Protein AF-A0A371BU32-F1 (afdb_monomer)

Foldseek 3Di:
DDQLLLLQQLLCLCVVVVPDLVQLVVQLVVLVADDDSVQSVCSSVSNHGDDLVSSQSSQVSSQVVCVVVVHPDGRDHPPDPPDDPDPPPPVVPDDD

Sequence (96 aa):
MDEADQQALTGAVIKRHGLDLAEVWLDFVALGGDASEQDIRDYSSGTAALSKDDRDALTQAVNEHCAAANALVRAPFSGSLLALPQKERQDPYSSK

Solvent-accessible surface area (backbone atoms only — not comparable to full-atom values): 5617 Å² total; per-residue (Å²): 57,57,71,67,59,37,37,55,44,36,21,46,46,40,62,75,68,65,57,57,65,70,61,39,40,54,46,12,43,76,67,67,34,83,73,51,66,66,53,52,52,32,23,45,71,72,75,45,87,70,55,72,67,42,47,38,27,44,26,48,28,53,36,49,56,28,51,76,69,68,50,89,73,69,38,59,46,60,85,33,83,74,56,75,79,77,79,78,77,71,72,90,78,84,77,134

Nearest PDB structures (foldseek):
  5d4z-assembly8_U  TM=4.850E-01 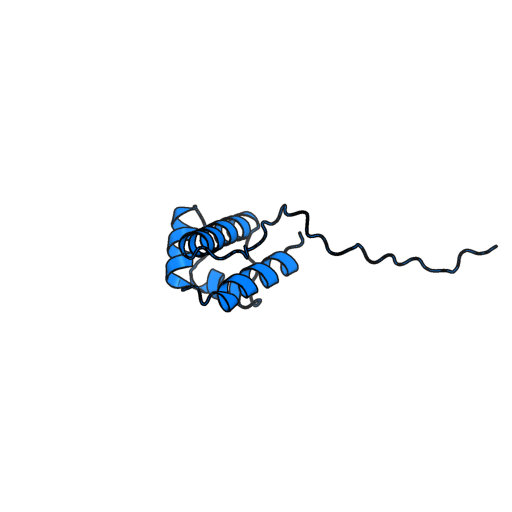 e=3.652E+00  Salmonella phage SPC32H
  8cas-assembly1_x  TM=4.030E-01  e=4.089E+00  Saccharomyces cerevisiae W303
  7a5f-assembly1_R3  TM=3.945E-01  e=8.066E+00  Homo sapiens

pLDDT: mean 89.7, std 15.89, range [47.19, 98.62]

Radius of gyration: 16.3 Å; Cα contacts (8 Å, |Δi|>4): 103; chains: 1; bounding box: 26×62×24 Å

Mean predicted aligned error: 7.11 Å

Structure (mmCIF, N/CA/C/O backbone):
data_AF-A0A371BU32-F1
#
_entry.id   AF-A0A371BU32-F1
#
loop_
_atom_site.group_PDB
_atom_site.id
_atom_site.type_symbol
_atom_site.label_atom_id
_atom_site.label_alt_id
_atom_site.label_comp_id
_atom_site.label_asym_id
_atom_site.label_entity_id
_atom_site.label_seq_id
_atom_site.pdbx_PDB_ins_code
_atom_site.Cartn_x
_atom_site.Cartn_y
_atom_site.Cartn_z
_atom_site.occupancy
_atom_site.B_iso_or_equiv
_atom_site.auth_seq_id
_atom_site.auth_comp_id
_atom_site.auth_asym_id
_atom_site.auth_atom_id
_atom_site.pdbx_PDB_model_num
ATOM 1 N N . MET A 1 1 ? 4.411 13.919 4.031 1.00 87.31 1 MET A N 1
ATOM 2 C CA . MET A 1 1 ? 3.561 13.730 2.842 1.00 87.31 1 MET A CA 1
ATOM 3 C C . MET A 1 1 ? 2.103 13.848 3.259 1.00 87.31 1 MET A C 1
ATOM 5 O O . MET A 1 1 ? 1.794 13.425 4.369 1.00 87.31 1 MET A O 1
ATOM 9 N N . ASP A 1 2 ? 1.232 14.460 2.453 1.00 91.81 2 ASP A N 1
ATOM 10 C CA . ASP A 1 2 ? -0.207 14.407 2.740 1.00 91.81 2 ASP A CA 1
ATOM 11 C C . ASP A 1 2 ? -0.811 13.052 2.332 1.00 91.81 2 ASP A C 1
ATOM 13 O O . ASP A 1 2 ? -0.177 12.241 1.658 1.00 91.81 2 ASP A O 1
ATOM 17 N N . GLU A 1 3 ? -2.013 12.764 2.823 1.00 93.94 3 GLU A N 1
ATOM 18 C CA . GLU A 1 3 ? -2.664 11.470 2.610 1.00 93.94 3 GLU A CA 1
ATOM 19 C C . GLU A 1 3 ? -3.025 11.205 1.145 1.00 93.94 3 GLU A C 1
ATOM 21 O O . GLU A 1 3 ? -2.824 10.088 0.669 1.00 93.94 3 GLU A O 1
ATOM 26 N N . ALA A 1 4 ? -3.508 12.220 0.428 1.00 94.56 4 ALA A N 1
ATOM 27 C CA . ALA A 1 4 ? -3.931 12.080 -0.960 1.00 94.56 4 ALA A CA 1
ATOM 28 C C . ALA A 1 4 ? -2.725 11.866 -1.888 1.00 94.56 4 ALA A C 1
ATOM 30 O O . ALA A 1 4 ? -2.776 11.026 -2.787 1.00 94.56 4 ALA A O 1
ATOM 31 N N . ASP A 1 5 ? -1.618 12.564 -1.629 1.00 94.44 5 ASP A N 1
ATOM 32 C CA . ASP A 1 5 ? -0.342 12.371 -2.312 1.00 94.44 5 ASP A CA 1
ATOM 33 C C . ASP A 1 5 ? 0.192 10.952 -2.086 1.00 94.44 5 ASP A C 1
ATOM 35 O O .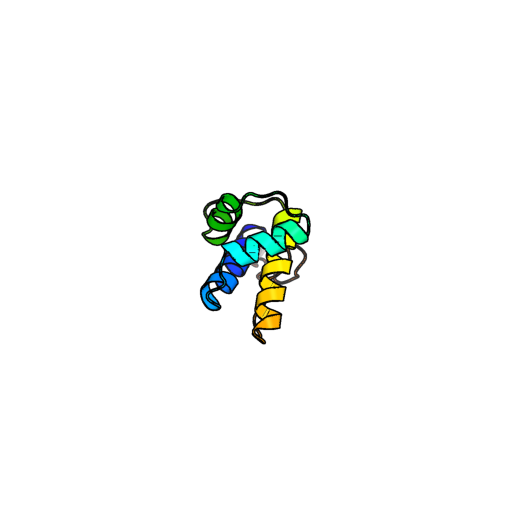 ASP A 1 5 ? 0.582 10.277 -3.044 1.00 94.44 5 ASP A O 1
ATOM 39 N N . GLN A 1 6 ? 0.182 10.464 -0.836 1.00 96.81 6 GLN A N 1
ATOM 40 C CA . GLN A 1 6 ? 0.604 9.091 -0.540 1.00 96.81 6 GLN A CA 1
ATOM 41 C C . GLN A 1 6 ? -0.275 8.081 -1.277 1.00 96.81 6 GLN A C 1
ATOM 43 O O . GLN A 1 6 ? 0.248 7.175 -1.922 1.00 96.81 6 GLN A O 1
ATOM 48 N N . GLN A 1 7 ? -1.594 8.253 -1.227 1.00 98.12 7 GLN A N 1
ATOM 49 C CA . GLN A 1 7 ? -2.545 7.385 -1.912 1.00 98.12 7 GLN A CA 1
ATOM 50 C C . GLN A 1 7 ? -2.287 7.328 -3.416 1.00 98.12 7 GLN A C 1
ATOM 52 O O . GLN A 1 7 ? -2.137 6.242 -3.983 1.00 98.12 7 GLN A O 1
ATOM 57 N N . ALA A 1 8 ? -2.186 8.491 -4.059 1.00 97.12 8 ALA A N 1
ATOM 58 C CA . ALA A 1 8 ? -1.959 8.582 -5.492 1.00 97.12 8 ALA A CA 1
ATOM 59 C C . ALA A 1 8 ? -0.635 7.920 -5.89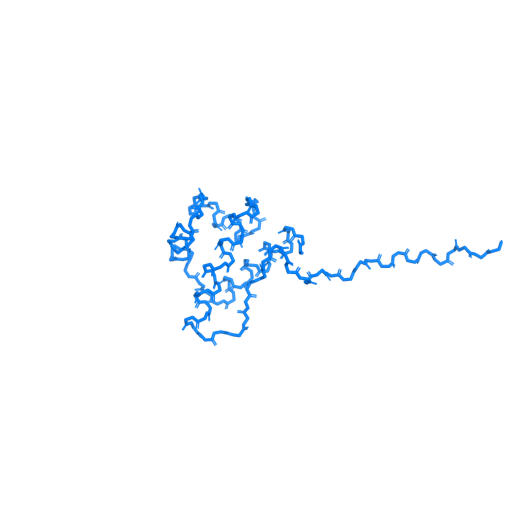7 1.00 97.12 8 ALA A C 1
ATOM 61 O O . ALA A 1 8 ? -0.579 7.198 -6.895 1.00 97.12 8 ALA A O 1
ATOM 62 N N . LEU A 1 9 ? 0.430 8.127 -5.118 1.00 97.12 9 LEU A N 1
ATOM 63 C CA . LEU A 1 9 ? 1.746 7.561 -5.404 1.00 97.12 9 LEU A CA 1
ATOM 64 C C . LEU A 1 9 ? 1.802 6.052 -5.141 1.00 97.12 9 LEU A C 1
ATOM 66 O O . LEU A 1 9 ? 2.350 5.325 -5.972 1.00 97.12 9 LEU A O 1
ATOM 70 N N . THR A 1 10 ? 1.203 5.557 -4.056 1.00 97.75 10 THR A N 1
ATOM 71 C CA . THR A 1 10 ? 1.109 4.115 -3.779 1.00 97.75 10 THR A CA 1
ATOM 72 C C . THR A 1 10 ? 0.303 3.407 -4.870 1.00 97.75 10 THR A C 1
ATOM 74 O O . THR A 1 10 ? 0.795 2.445 -5.465 1.00 97.75 10 THR A O 1
ATOM 77 N N . GLY A 1 11 ? -0.873 3.932 -5.233 1.00 97.56 11 GLY A N 1
ATOM 78 C CA . GLY A 1 11 ? -1.681 3.399 -6.334 1.00 97.56 11 GLY A CA 1
ATOM 79 C C . GLY A 1 11 ? -0.950 3.429 -7.684 1.00 97.56 11 GLY A C 1
ATOM 80 O O . GLY A 1 11 ? -1.008 2.470 -8.459 1.00 97.56 11 GLY A O 1
ATOM 81 N N . ALA A 1 12 ? -0.183 4.490 -7.959 1.00 97.44 12 ALA A N 1
ATOM 82 C CA . ALA A 1 12 ? 0.627 4.585 -9.171 1.00 97.44 12 ALA A CA 1
ATOM 83 C C . ALA A 1 12 ? 1.736 3.524 -9.229 1.00 97.44 12 ALA A C 1
ATOM 85 O O . ALA A 1 12 ? 1.987 2.979 -10.304 1.00 97.44 12 ALA A O 1
ATOM 86 N N . VAL A 1 13 ? 2.387 3.206 -8.105 1.00 97.81 13 VAL A N 1
ATOM 87 C CA . VAL A 1 13 ? 3.418 2.156 -8.027 1.00 97.81 13 VAL A CA 1
ATOM 88 C C . VAL A 1 13 ? 2.807 0.780 -8.275 1.00 97.81 13 VAL A C 1
ATOM 90 O O . VAL A 1 13 ? 3.307 0.054 -9.138 1.00 97.81 13 VAL A O 1
ATOM 93 N N . ILE A 1 14 ? 1.687 0.469 -7.614 1.00 97.50 14 ILE A N 1
ATOM 94 C CA . ILE A 1 14 ? 0.925 -0.775 -7.817 1.0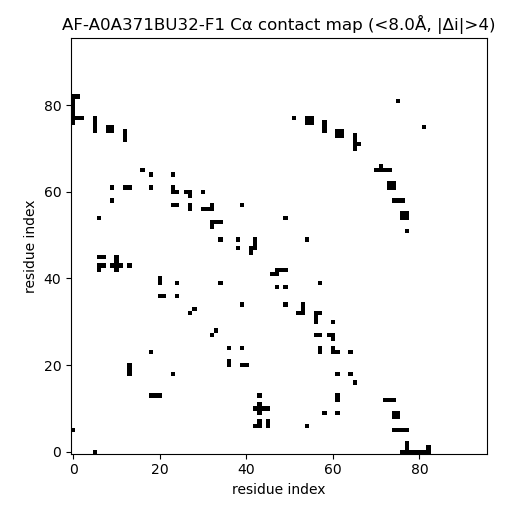0 97.50 14 ILE A CA 1
ATOM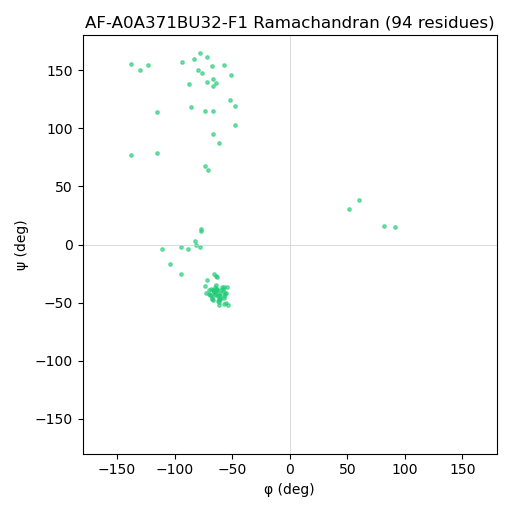 95 C C . ILE A 1 14 ? 0.588 -0.950 -9.301 1.00 97.50 14 ILE A C 1
ATOM 97 O O . ILE A 1 14 ? 0.934 -1.962 -9.912 1.00 97.50 14 ILE A O 1
ATOM 101 N N . LYS A 1 15 ? -0.010 0.076 -9.919 1.00 96.75 15 LYS A N 1
ATOM 102 C CA . LYS A 1 15 ? -0.404 0.039 -11.332 1.00 96.75 15 LYS A CA 1
ATOM 103 C C . LYS A 1 15 ? 0.791 -0.056 -12.278 1.00 96.75 15 LYS A C 1
ATOM 105 O O . LYS A 1 15 ? 0.741 -0.799 -13.254 1.00 96.75 15 LYS A O 1
ATOM 110 N N . ARG A 1 16 ? 1.857 0.706 -12.022 1.00 95.88 16 ARG A N 1
ATOM 111 C CA . ARG A 1 16 ? 3.054 0.750 -12.875 1.00 95.88 16 ARG A CA 1
ATOM 112 C C . ARG A 1 16 ? 3.761 -0.598 -12.936 1.00 95.88 16 ARG A C 1
ATOM 114 O O . ARG A 1 16 ? 4.278 -0.950 -13.993 1.00 95.88 16 ARG A O 1
ATOM 121 N N . HIS A 1 17 ? 3.815 -1.303 -11.812 1.00 95.25 17 HIS A N 1
ATOM 122 C CA . HIS A 1 17 ? 4.485 -2.595 -11.713 1.00 95.25 17 HIS A CA 1
ATOM 123 C C . HIS A 1 17 ? 3.542 -3.784 -11.911 1.00 95.25 17 HIS A C 1
ATOM 125 O O . HIS A 1 17 ? 4.018 -4.912 -11.945 1.00 95.25 17 HIS A O 1
ATOM 131 N N . GLY A 1 18 ? 2.239 -3.537 -12.096 1.00 95.12 18 GLY A N 1
ATOM 132 C CA . GLY A 1 18 ? 1.245 -4.590 -12.280 1.00 95.12 18 GLY A CA 1
ATOM 133 C C . GLY A 1 18 ? 1.186 -5.535 -11.084 1.00 95.12 18 GLY A C 1
ATOM 134 O O . GLY A 1 18 ? 1.078 -6.740 -11.284 1.00 95.12 18 GLY A O 1
ATOM 135 N N . LEU A 1 19 ? 1.328 -4.996 -9.867 1.00 96.50 19 LEU A N 1
ATOM 136 C CA . LEU A 1 19 ? 1.325 -5.810 -8.654 1.00 96.50 19 LEU A CA 1
ATOM 137 C C . LEU A 1 19 ? -0.042 -6.474 -8.473 1.00 96.50 19 LEU A C 1
ATOM 139 O O . LEU A 1 19 ? -1.077 -5.832 -8.681 1.00 96.50 19 LEU A O 1
ATOM 143 N N . ASP A 1 20 ? -0.035 -7.74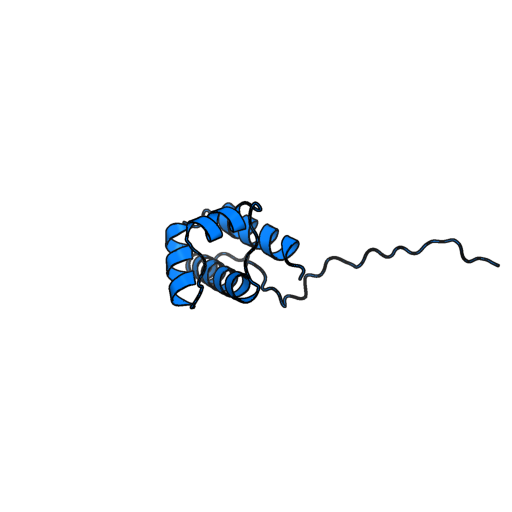0 -8.065 1.00 96.81 20 ASP A N 1
ATOM 144 C CA . ASP A 1 20 ? -1.259 -8.434 -7.692 1.00 96.81 20 ASP A CA 1
ATOM 145 C C . ASP A 1 20 ? -1.735 -7.923 -6.328 1.00 96.81 20 ASP A C 1
ATOM 147 O O . ASP A 1 20 ? -1.074 -8.102 -5.307 1.00 96.81 20 ASP A O 1
ATOM 151 N N . LEU A 1 21 ? -2.894 -7.263 -6.316 1.00 97.31 21 LEU A N 1
ATOM 152 C CA . LEU A 1 21 ? -3.479 -6.709 -5.098 1.00 97.31 21 LEU A CA 1
ATOM 153 C C . LEU A 1 21 ? -3.867 -7.780 -4.077 1.00 97.31 21 LEU A C 1
ATOM 155 O O . LEU A 1 21 ? -3.876 -7.473 -2.890 1.00 97.31 21 LEU A O 1
ATOM 159 N N . ALA A 1 22 ? -4.175 -9.005 -4.511 1.00 97.81 22 ALA A N 1
ATOM 160 C CA . ALA A 1 22 ? -4.472 -10.087 -3.581 1.00 97.81 22 ALA A CA 1
ATOM 161 C C . ALA A 1 22 ? -3.205 -10.522 -2.829 1.00 97.81 22 ALA A C 1
ATOM 163 O O . ALA A 1 22 ? -3.246 -10.690 -1.614 1.00 97.81 22 ALA A O 1
ATOM 164 N N . GLU A 1 23 ? -2.068 -10.638 -3.524 1.00 98.12 23 GLU A N 1
ATOM 165 C CA . GLU A 1 23 ? -0.783 -10.962 -2.889 1.00 98.12 23 GLU A CA 1
ATOM 166 C C . GLU A 1 23 ? -0.306 -9.824 -1.979 1.00 98.12 23 GLU A C 1
ATOM 168 O O . GLU A 1 23 ? 0.014 -10.062 -0.817 1.00 98.12 23 GLU A O 1
ATOM 173 N N . VAL A 1 24 ? -0.375 -8.576 -2.459 1.00 98.19 24 VAL A N 1
ATOM 174 C CA . VAL A 1 24 ? -0.028 -7.390 -1.656 1.00 98.19 24 VAL A CA 1
ATOM 175 C C . VAL A 1 24 ? -0.883 -7.309 -0.389 1.00 98.19 24 VAL A C 1
ATOM 177 O O . VAL A 1 24 ? -0.379 -6.926 0.666 1.00 98.19 24 VAL A O 1
ATOM 180 N N . TRP A 1 25 ? -2.171 -7.661 -0.469 1.00 98.56 25 TRP A N 1
ATOM 181 C CA . TRP A 1 25 ? -3.053 -7.675 0.697 1.00 98.56 25 TRP A CA 1
ATOM 182 C C . TRP A 1 25 ? -2.651 -8.743 1.723 1.00 98.56 25 TRP A C 1
ATOM 184 O O . TRP A 1 25 ? -2.682 -8.465 2.921 1.00 98.56 25 TRP A O 1
ATOM 194 N N . LEU A 1 26 ? -2.223 -9.931 1.287 1.00 98.50 26 LEU A N 1
ATOM 195 C CA . LEU A 1 26 ? -1.737 -10.968 2.205 1.00 98.50 26 LEU A CA 1
ATOM 196 C C . LEU A 1 26 ? -0.498 -10.502 2.984 1.00 98.50 26 LEU A C 1
ATOM 198 O O . LEU A 1 26 ? -0.446 -10.679 4.203 1.00 98.50 26 LEU A O 1
ATOM 202 N N . ASP A 1 27 ? 0.452 -9.854 2.309 1.00 98.44 27 ASP A N 1
ATOM 203 C CA . ASP A 1 27 ? 1.648 -9.303 2.958 1.00 98.44 27 ASP A CA 1
ATOM 204 C C . ASP A 1 27 ? 1.299 -8.117 3.873 1.00 98.44 27 ASP A C 1
ATOM 206 O O . ASP A 1 27 ? 1.804 -8.016 4.991 1.00 98.44 27 ASP A O 1
ATOM 210 N N . PHE A 1 28 ? 0.360 -7.260 3.465 1.00 98.62 28 PHE A N 1
ATOM 211 C CA . PHE A 1 28 ? -0.191 -6.192 4.306 1.00 98.62 28 PHE A CA 1
ATOM 212 C C . PHE A 1 28 ? -0.798 -6.728 5.616 1.00 98.62 28 PHE A C 1
ATOM 214 O O . PHE A 1 28 ? -0.500 -6.200 6.690 1.00 98.62 28 PHE A O 1
ATOM 221 N N . VAL A 1 29 ? -1.595 -7.801 5.553 1.00 98.44 29 VAL A N 1
ATOM 222 C CA . VAL A 1 29 ? -2.158 -8.454 6.748 1.00 98.44 29 VAL A CA 1
ATOM 223 C C . VAL A 1 29 ? -1.047 -9.055 7.613 1.00 98.44 29 VAL A C 1
ATOM 225 O O . VAL A 1 29 ? -1.081 -8.927 8.837 1.00 98.44 29 VAL A O 1
ATOM 228 N N . ALA A 1 30 ? -0.023 -9.664 7.006 1.00 98.25 30 ALA A N 1
ATOM 229 C CA . ALA A 1 30 ? 1.131 -10.198 7.734 1.00 98.25 30 ALA A CA 1
ATOM 230 C C . ALA A 1 30 ? 1.940 -9.105 8.463 1.00 98.25 30 ALA A C 1
ATOM 232 O O . ALA A 1 30 ? 2.537 -9.372 9.508 1.00 98.25 30 ALA A O 1
ATOM 233 N N . LEU A 1 31 ? 1.916 -7.872 7.950 1.00 98.00 31 LEU A N 1
ATOM 234 C CA . LEU A 1 31 ? 2.502 -6.682 8.572 1.00 98.00 31 LEU A CA 1
ATOM 235 C C . LEU A 1 31 ? 1.606 -6.049 9.655 1.00 98.00 31 LEU A C 1
ATOM 237 O O . LEU A 1 31 ? 2.011 -5.069 10.280 1.00 98.00 31 LEU A O 1
ATOM 241 N N . GLY A 1 32 ? 0.424 -6.618 9.915 1.00 97.62 32 GLY A N 1
ATOM 242 C CA . GLY A 1 32 ? -0.510 -6.164 10.948 1.00 97.62 32 GLY A CA 1
ATOM 243 C C . GLY A 1 32 ? -1.548 -5.149 10.471 1.00 97.62 32 GLY A C 1
ATOM 244 O O . GLY A 1 32 ? -2.168 -4.497 11.308 1.00 97.62 32 GLY A O 1
ATOM 245 N N . GLY A 1 33 ? -1.728 -5.002 9.157 1.00 98.06 33 GLY A N 1
ATOM 246 C CA . GLY A 1 33 ? -2.801 -4.200 8.583 1.00 98.06 33 GLY A CA 1
ATOM 247 C C . GLY A 1 33 ? -4.192 -4.784 8.857 1.00 98.06 33 GLY A C 1
ATOM 248 O O . GLY A 1 33 ? -4.366 -6.003 8.830 1.00 98.06 33 GLY A O 1
ATOM 249 N N . ASP A 1 34 ? -5.179 -3.920 9.105 1.00 98.25 34 ASP A N 1
ATOM 250 C CA . ASP A 1 34 ? -6.535 -4.319 9.545 1.00 98.25 34 ASP A CA 1
ATOM 251 C C . ASP A 1 34 ? -7.622 -4.066 8.479 1.00 98.25 34 ASP A C 1
ATOM 253 O O . ASP A 1 34 ? -8.791 -4.416 8.641 1.00 98.25 34 ASP A O 1
ATOM 257 N N . ALA A 1 35 ? -7.243 -3.466 7.350 1.00 98.38 35 ALA A N 1
ATOM 258 C CA . ALA A 1 35 ? -8.152 -3.179 6.246 1.00 98.38 35 ALA A CA 1
ATOM 259 C C . ALA A 1 35 ? -8.491 -4.434 5.416 1.00 98.38 35 ALA A C 1
ATOM 261 O O . ALA A 1 35 ? -7.668 -5.337 5.213 1.00 98.38 35 ALA A O 1
ATOM 262 N N . SER A 1 36 ? -9.710 -4.488 4.876 1.00 98.38 36 SER A N 1
ATOM 263 C CA . SER A 1 36 ? -10.106 -5.586 3.992 1.00 98.38 36 SER A CA 1
ATOM 264 C C . SER A 1 36 ? -9.421 -5.487 2.624 1.00 98.38 36 SER A C 1
ATOM 266 O O . SER A 1 36 ? -8.975 -4.419 2.206 1.00 98.38 36 SER A O 1
ATOM 268 N N . GLU A 1 37 ? -9.389 -6.589 1.868 1.00 98.38 37 GLU A N 1
ATOM 269 C CA . GLU A 1 37 ? -8.857 -6.576 0.497 1.00 98.38 37 GLU A CA 1
ATOM 270 C C . GLU A 1 37 ? -9.589 -5.549 -0.388 1.00 98.38 37 GLU A C 1
ATOM 272 O O . GLU A 1 37 ? -8.973 -4.876 -1.218 1.00 98.38 37 GLU A O 1
ATOM 277 N N . GLN A 1 38 ? -10.902 -5.386 -0.191 1.00 98.50 38 GLN A N 1
ATOM 278 C CA . GLN A 1 38 ? -11.688 -4.397 -0.925 1.00 98.50 38 GLN A CA 1
ATOM 279 C C . GLN A 1 38 ? -11.282 -2.964 -0.557 1.00 98.50 38 GLN A C 1
ATOM 281 O O . GLN A 1 38 ? -11.154 -2.135 -1.454 1.00 98.50 38 GLN A O 1
ATOM 286 N N . ASP A 1 39 ? -10.995 -2.686 0.716 1.00 98.50 39 ASP A N 1
ATOM 287 C CA . ASP A 1 39 ? -10.506 -1.370 1.144 1.00 98.50 39 ASP A CA 1
ATOM 288 C C . ASP A 1 39 ? -9.142 -1.054 0.515 1.00 98.50 39 ASP A C 1
ATOM 290 O O . ASP A 1 39 ? -8.910 0.070 0.072 1.00 98.50 39 ASP A O 1
ATOM 294 N N . ILE A 1 40 ? -8.250 -2.049 0.393 1.00 98.44 40 ILE A N 1
ATOM 295 C CA . ILE A 1 40 ? -6.969 -1.884 -0.313 1.00 98.44 40 ILE A CA 1
ATOM 296 C C . ILE A 1 40 ? -7.190 -1.587 -1.799 1.00 98.44 40 ILE A C 1
ATOM 298 O O . ILE A 1 40 ? -6.503 -0.726 -2.362 1.00 98.44 40 ILE A O 1
ATOM 302 N N . ARG A 1 41 ? -8.145 -2.265 -2.449 1.00 98.44 41 ARG A N 1
ATOM 303 C CA . ARG A 1 41 ? -8.511 -2.003 -3.851 1.00 98.44 41 ARG A CA 1
ATOM 304 C C . ARG A 1 41 ? -9.024 -0.577 -4.022 1.00 98.44 41 ARG A C 1
ATOM 306 O O . ARG A 1 41 ? -8.505 0.141 -4.877 1.00 98.44 41 ARG A O 1
ATOM 313 N N . ASP A 1 42 ? -9.957 -0.160 -3.174 1.00 98.50 42 ASP A N 1
ATOM 314 C CA . ASP A 1 42 ? -10.571 1.165 -3.224 1.00 98.50 42 ASP A CA 1
ATOM 315 C C . ASP A 1 42 ? -9.551 2.270 -2.906 1.00 98.50 42 ASP A C 1
ATOM 317 O O . ASP A 1 42 ? -9.480 3.295 -3.593 1.00 98.50 42 ASP A O 1
ATOM 321 N N . TYR A 1 43 ? -8.680 2.047 -1.921 1.00 98.31 43 TYR A N 1
ATOM 322 C CA . TYR A 1 43 ? -7.571 2.948 -1.628 1.00 98.31 43 TYR A CA 1
ATOM 323 C C . TYR A 1 43 ? -6.619 3.076 -2.818 1.00 98.31 43 TYR A C 1
ATOM 325 O O . TYR A 1 43 ? -6.289 4.189 -3.228 1.00 98.31 43 TYR A O 1
ATOM 333 N N . SER A 1 44 ? -6.228 1.955 -3.425 1.00 97.62 44 SER A N 1
ATOM 334 C CA . SER A 1 44 ? -5.306 1.929 -4.566 1.00 97.62 44 SER A CA 1
ATOM 335 C C . SER A 1 44 ? -5.893 2.584 -5.823 1.00 97.62 44 SER A C 1
ATOM 337 O O . SER A 1 44 ? -5.135 3.070 -6.666 1.00 97.62 44 SER A O 1
ATOM 339 N N . SER A 1 45 ? -7.225 2.632 -5.956 1.00 97.25 45 SER A N 1
ATOM 340 C CA . SER A 1 45 ? -7.923 3.362 -7.023 1.00 97.25 45 SER A CA 1
ATOM 341 C C . SER A 1 45 ? -8.234 4.824 -6.705 1.00 97.25 45 SER A C 1
ATOM 343 O O . SER A 1 45 ? -8.745 5.525 -7.579 1.00 97.25 45 SER A O 1
ATOM 345 N N . GLY A 1 46 ? -7.929 5.308 -5.500 1.00 97.19 46 GLY A N 1
ATOM 346 C CA . GLY A 1 46 ? -8.228 6.689 -5.116 1.00 97.19 46 GLY A CA 1
ATOM 347 C C . GLY A 1 46 ? -9.671 6.922 -4.653 1.00 97.19 46 GLY A C 1
ATOM 348 O O . GLY A 1 46 ? -10.123 8.064 -4.655 1.00 97.19 46 GLY A O 1
ATOM 349 N N . THR A 1 47 ? -10.428 5.870 -4.329 1.00 97.44 47 THR A N 1
ATOM 350 C CA . THR A 1 47 ? -11.870 5.953 -4.025 1.00 97.44 47 THR A CA 1
ATOM 351 C C . THR A 1 47 ? -12.200 5.841 -2.539 1.00 97.44 47 THR A C 1
ATOM 353 O O . THR A 1 47 ? -13.295 6.238 -2.145 1.00 97.44 47 THR A O 1
ATOM 356 N N . ALA A 1 48 ? -11.271 5.356 -1.711 1.00 96.38 48 ALA A N 1
ATOM 357 C CA . ALA A 1 48 ? -11.421 5.290 -0.257 1.00 96.38 48 ALA A CA 1
ATOM 358 C C . ALA A 1 48 ? -10.138 5.712 0.467 1.00 96.38 48 ALA A C 1
ATOM 360 O O . ALA A 1 48 ? -9.049 5.629 -0.089 1.00 96.38 48 ALA A O 1
ATOM 361 N N . ALA A 1 49 ? -10.265 6.169 1.708 1.00 96.56 49 ALA A N 1
ATOM 362 C CA . ALA A 1 49 ? -9.136 6.496 2.573 1.00 96.56 49 ALA A CA 1
ATOM 363 C C . ALA A 1 49 ? -8.757 5.299 3.456 1.00 96.56 49 ALA A C 1
ATOM 365 O O . ALA A 1 49 ? -9.596 4.450 3.747 1.00 96.56 49 ALA A O 1
ATOM 366 N N . LEU A 1 50 ? -7.510 5.277 3.925 1.00 98.00 50 LEU A N 1
ATOM 367 C CA . LEU A 1 50 ? -7.024 4.325 4.925 1.00 98.00 50 LEU A CA 1
ATOM 368 C C . LEU A 1 50 ? -6.454 5.076 6.126 1.00 98.00 50 LEU A C 1
ATOM 370 O O . LEU A 1 50 ? -5.960 6.204 6.003 1.00 98.00 50 LEU A O 1
ATOM 374 N N . SER A 1 51 ? -6.472 4.418 7.286 1.00 97.94 51 SER A N 1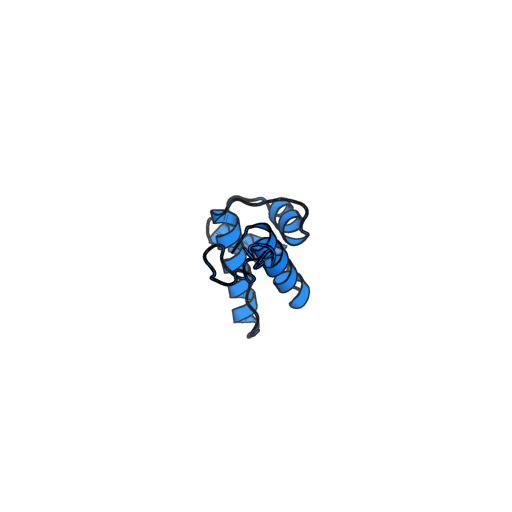
ATOM 375 C CA . SER A 1 51 ? -5.779 4.920 8.470 1.00 97.94 51 SER A CA 1
ATOM 376 C C . SER A 1 51 ? -4.291 5.126 8.162 1.00 97.94 51 SER A C 1
ATOM 378 O O . SER A 1 51 ? -3.729 4.501 7.264 1.00 97.94 51 SER A O 1
ATOM 380 N N . LYS A 1 52 ? -3.621 6.022 8.892 1.00 97.44 52 LYS A N 1
ATOM 381 C CA . LYS A 1 52 ? -2.189 6.270 8.674 1.00 97.44 52 LYS A CA 1
ATOM 382 C C . LYS A 1 52 ? -1.356 4.987 8.815 1.00 97.44 52 LYS A C 1
ATOM 384 O O . LYS A 1 52 ? -0.450 4.774 8.013 1.00 97.44 52 LYS A O 1
ATOM 389 N N . ASP A 1 53 ? -1.682 4.162 9.804 1.00 97.88 53 ASP A N 1
ATOM 390 C CA . ASP A 1 53 ? -0.954 2.925 10.081 1.00 97.88 53 ASP A CA 1
ATOM 391 C C . ASP A 1 53 ? -1.175 1.907 8.953 1.00 97.88 53 ASP A C 1
ATOM 393 O O . ASP A 1 53 ? -0.204 1.359 8.434 1.00 97.88 53 ASP A O 1
ATOM 397 N N . ASP A 1 54 ? -2.413 1.758 8.464 1.00 98.50 54 ASP A N 1
ATOM 398 C CA . ASP A 1 54 ? -2.706 0.894 7.313 1.00 98.50 54 ASP A CA 1
ATOM 399 C C . ASP A 1 54 ? -2.050 1.403 6.022 1.00 98.50 54 ASP A C 1
ATOM 401 O O . ASP A 1 54 ? -1.559 0.615 5.214 1.00 98.50 54 ASP A O 1
ATOM 405 N N . ARG A 1 55 ? -1.984 2.724 5.813 1.00 98.25 55 ARG A N 1
ATOM 406 C CA . ARG A 1 55 ? -1.275 3.305 4.661 1.00 98.25 55 ARG A CA 1
ATOM 407 C C . ARG A 1 55 ? 0.204 2.948 4.671 1.00 98.25 55 ARG A C 1
ATOM 409 O O . ARG A 1 55 ? 0.754 2.608 3.625 1.00 98.25 55 ARG A O 1
ATOM 416 N N . ASP A 1 56 ? 0.848 3.041 5.830 1.00 98.31 56 ASP A N 1
ATOM 417 C CA . ASP A 1 56 ? 2.272 2.746 5.959 1.00 98.31 56 ASP A CA 1
ATOM 418 C C . ASP A 1 56 ? 2.546 1.233 5.888 1.00 98.31 56 ASP A C 1
ATOM 420 O O . ASP A 1 56 ? 3.515 0.833 5.239 1.00 98.31 56 ASP A O 1
ATOM 424 N N . ALA A 1 57 ? 1.660 0.389 6.428 1.00 98.62 57 ALA A N 1
ATOM 425 C CA . ALA A 1 57 ? 1.719 -1.063 6.243 1.00 98.62 57 ALA A CA 1
ATOM 426 C C . ALA A 1 57 ? 1.549 -1.464 4.765 1.00 98.62 57 ALA A C 1
ATOM 428 O O . ALA A 1 57 ? 2.328 -2.262 4.243 1.00 98.62 57 ALA A O 1
ATOM 429 N N . LEU A 1 58 ? 0.595 -0.859 4.047 1.00 98.62 58 LEU A N 1
ATOM 430 C CA . LEU A 1 58 ? 0.398 -1.110 2.617 1.00 98.62 58 LEU A CA 1
ATOM 431 C C . LEU A 1 58 ? 1.606 -0.640 1.800 1.00 98.62 58 LEU A C 1
ATOM 433 O O . LEU A 1 58 ? 2.071 -1.354 0.912 1.00 98.62 58 LEU A O 1
ATOM 437 N N . THR A 1 59 ? 2.143 0.547 2.101 1.00 98.31 59 THR A N 1
ATOM 438 C CA . THR A 1 59 ? 3.376 1.042 1.474 1.00 98.31 59 THR A CA 1
ATOM 439 C C . THR A 1 59 ? 4.526 0.052 1.676 1.00 98.31 59 THR A C 1
ATOM 441 O O . THR A 1 59 ? 5.277 -0.196 0.730 1.00 98.31 59 THR A O 1
ATOM 444 N N . GLN A 1 60 ? 4.675 -0.521 2.874 1.00 98.62 60 GLN A N 1
ATOM 445 C CA . GLN A 1 60 ? 5.701 -1.524 3.153 1.00 98.62 60 GLN A CA 1
ATOM 446 C C . GLN A 1 60 ? 5.512 -2.774 2.278 1.00 98.62 60 GLN A C 1
ATOM 448 O O . GLN A 1 60 ? 6.445 -3.123 1.554 1.00 98.62 60 GLN A O 1
ATOM 453 N N . ALA A 1 61 ? 4.314 -3.369 2.251 1.00 98.56 61 ALA A N 1
ATOM 454 C CA . ALA A 1 61 ? 4.012 -4.538 1.414 1.00 98.56 61 ALA A CA 1
ATOM 455 C C . ALA A 1 61 ? 4.318 -4.273 -0.074 1.00 98.56 61 ALA A C 1
ATOM 457 O O . ALA A 1 61 ? 5.085 -4.990 -0.717 1.00 98.56 61 ALA A O 1
ATOM 458 N N . VAL A 1 62 ? 3.814 -3.162 -0.622 1.00 98.38 6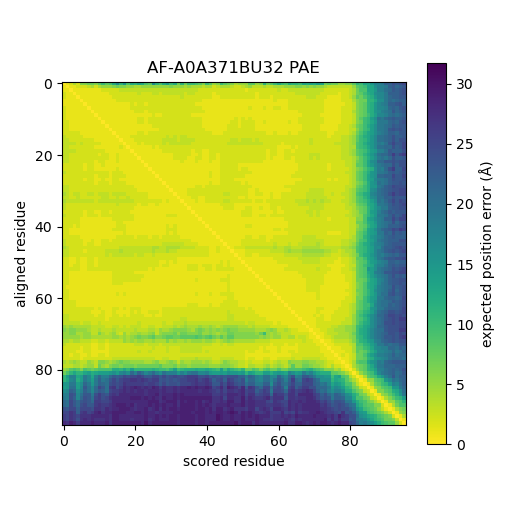2 VAL A N 1
ATOM 459 C CA . VAL A 1 62 ? 4.079 -2.744 -2.012 1.00 98.38 62 VAL A CA 1
ATOM 460 C C . VAL A 1 62 ? 5.580 -2.630 -2.295 1.00 98.38 62 VAL A C 1
ATOM 462 O O . VAL A 1 62 ? 6.062 -3.031 -3.360 1.00 98.38 62 VAL A O 1
ATOM 465 N N . ASN A 1 63 ? 6.339 -2.077 -1.351 1.00 98.12 63 ASN A N 1
ATOM 466 C CA . ASN A 1 63 ? 7.773 -1.872 -1.499 1.00 98.12 63 ASN A CA 1
ATOM 467 C C . ASN A 1 63 ? 8.581 -3.171 -1.427 1.00 98.12 63 ASN A C 1
ATOM 469 O O . ASN A 1 63 ? 9.613 -3.257 -2.101 1.00 98.12 63 ASN A O 1
ATOM 473 N N . GLU A 1 64 ? 8.116 -4.169 -0.676 1.00 97.75 64 GLU A N 1
ATOM 474 C CA . GLU A 1 64 ? 8.699 -5.513 -0.633 1.00 97.75 64 GLU A CA 1
ATOM 475 C C . GLU A 1 64 ? 8.512 -6.237 -1.968 1.00 97.75 64 GLU A C 1
ATOM 477 O O . GLU A 1 64 ? 9.499 -6.693 -2.552 1.00 97.75 64 GLU A O 1
ATOM 482 N N . HIS A 1 65 ? 7.306 -6.207 -2.544 1.00 96.88 65 HIS A N 1
ATOM 483 C CA . HIS A 1 65 ? 7.062 -6.707 -3.902 1.00 96.88 65 HIS A CA 1
ATOM 484 C C . HIS A 1 65 ? 7.952 -6.011 -4.944 1.00 96.88 65 HIS A C 1
ATOM 486 O O . HIS A 1 65 ? 8.571 -6.653 -5.799 1.00 96.88 65 HIS A O 1
ATOM 492 N N . CYS A 1 66 ? 8.082 -4.684 -4.858 1.00 96.25 66 CYS A N 1
ATOM 493 C CA . CYS A 1 66 ? 8.967 -3.936 -5.749 1.00 96.25 66 CYS A CA 1
ATOM 494 C C . CYS A 1 66 ? 10.448 -4.316 -5.558 1.00 96.25 66 CYS A C 1
ATOM 496 O O . CYS A 1 66 ? 11.209 -4.320 -6.528 1.00 96.25 66 CYS A O 1
ATOM 498 N N . ALA A 1 67 ? 10.876 -4.622 -4.330 1.00 95.75 67 ALA A N 1
ATOM 499 C CA . ALA A 1 67 ? 12.233 -5.080 -4.041 1.00 95.75 67 ALA A CA 1
ATOM 500 C C . ALA A 1 67 ? 12.497 -6.482 -4.594 1.00 95.75 67 ALA A C 1
ATOM 502 O O . ALA A 1 67 ? 13.523 -6.678 -5.245 1.00 95.75 67 ALA A O 1
ATOM 503 N N . ALA A 1 68 ? 11.554 -7.410 -4.430 1.00 93.69 68 ALA A N 1
ATOM 504 C CA . ALA A 1 68 ? 11.631 -8.750 -5.004 1.00 93.69 68 ALA A CA 1
ATOM 505 C C . ALA A 1 68 ? 11.742 -8.714 -6.541 1.00 93.69 68 ALA A C 1
ATOM 507 O O . ALA A 1 68 ? 12.501 -9.482 -7.129 1.00 93.69 68 ALA A O 1
ATOM 508 N N . ALA A 1 69 ? 11.060 -7.764 -7.188 1.00 91.31 69 ALA A N 1
ATOM 509 C CA . ALA A 1 69 ? 11.133 -7.534 -8.633 1.00 91.31 69 ALA A CA 1
ATOM 510 C C . ALA A 1 69 ? 12.340 -6.682 -9.088 1.00 91.31 69 ALA A C 1
ATOM 512 O O . ALA A 1 69 ? 12.445 -6.344 -10.269 1.00 91.31 69 ALA A O 1
ATOM 513 N N . ASN A 1 70 ? 13.233 -6.287 -8.172 1.00 92.31 70 ASN A N 1
ATOM 514 C CA . ASN A 1 70 ? 14.358 -5.379 -8.420 1.00 92.31 70 ASN A CA 1
ATOM 515 C C . ASN A 1 70 ? 13.951 -4.057 -9.113 1.00 92.31 70 ASN A C 1
ATOM 517 O O . ASN A 1 70 ? 14.718 -3.459 -9.874 1.00 92.31 70 ASN A O 1
ATOM 521 N N . ALA A 1 71 ? 12.725 -3.586 -8.866 1.00 91.56 71 ALA A N 1
ATOM 522 C CA . ALA A 1 71 ? 12.267 -2.290 -9.344 1.00 91.56 71 ALA A CA 1
ATOM 523 C C . ALA A 1 71 ? 13.036 -1.174 -8.623 1.00 91.56 71 ALA A C 1
ATOM 525 O O . ALA A 1 71 ? 13.449 -1.339 -7.476 1.00 91.56 71 ALA A O 1
ATOM 526 N N . LEU A 1 72 ? 13.183 -0.005 -9.248 1.00 88.38 72 LEU A N 1
ATOM 527 C CA . LEU A 1 72 ? 13.838 1.158 -8.624 1.00 88.38 72 LEU A CA 1
ATOM 528 C C . LEU A 1 72 ? 12.853 2.118 -7.947 1.00 88.38 72 LEU A C 1
ATOM 530 O O . LEU A 1 72 ? 13.226 2.846 -7.034 1.00 88.38 72 LEU A O 1
ATOM 534 N N . VAL A 1 73 ? 11.598 2.136 -8.396 1.00 91.38 73 VAL A N 1
ATOM 535 C CA . VAL A 1 73 ? 10.571 3.046 -7.873 1.00 91.38 73 VAL A CA 1
ATOM 536 C C . VAL A 1 73 ? 9.889 2.403 -6.668 1.00 91.38 73 VAL A C 1
ATOM 538 O O . VAL A 1 73 ? 9.625 1.202 -6.670 1.00 91.38 73 VAL A O 1
ATOM 541 N N . ARG A 1 74 ? 9.642 3.197 -5.624 1.00 94.75 74 ARG A N 1
ATOM 542 C CA . ARG A 1 74 ? 9.000 2.780 -4.372 1.00 94.75 74 ARG A CA 1
ATOM 543 C C . ARG A 1 74 ? 7.865 3.730 -4.018 1.00 94.75 74 ARG A C 1
ATOM 545 O O . ARG A 1 74 ? 7.917 4.910 -4.365 1.00 94.75 74 ARG A O 1
ATOM 552 N N . ALA A 1 75 ? 6.859 3.201 -3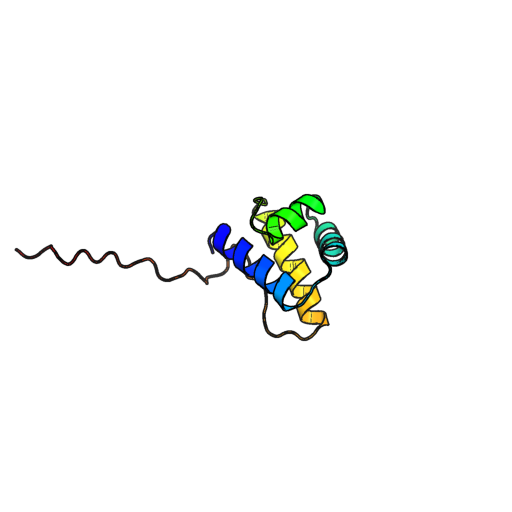.335 1.00 96.19 75 ALA A N 1
ATOM 553 C CA . ALA A 1 75 ? 5.803 3.987 -2.729 1.00 96.19 75 ALA A CA 1
ATOM 554 C C . ALA A 1 75 ? 6.358 4.742 -1.504 1.00 96.19 75 ALA A C 1
ATOM 556 O O . ALA A 1 75 ? 7.173 4.190 -0.755 1.00 96.19 75 ALA A O 1
ATOM 557 N N . PRO A 1 76 ? 5.958 6.003 -1.291 1.00 96.00 76 PRO A N 1
ATOM 558 C CA . PRO A 1 76 ? 6.374 6.777 -0.129 1.00 96.00 76 PRO A CA 1
ATOM 559 C C . PRO A 1 76 ? 5.568 6.404 1.126 1.00 96.00 76 PRO A C 1
ATOM 561 O O . PRO A 1 76 ? 4.395 6.039 1.053 1.00 96.00 76 PRO A O 1
ATOM 564 N N . PHE A 1 77 ? 6.195 6.540 2.293 1.00 96.50 77 PHE A N 1
ATOM 565 C CA . PHE A 1 77 ? 5.518 6.498 3.597 1.00 96.50 77 PHE A CA 1
ATOM 566 C C . PHE A 1 77 ? 4.917 7.860 3.953 1.00 96.50 77 PHE A C 1
ATOM 568 O O . PHE A 1 77 ? 5.405 8.893 3.484 1.00 96.50 77 PHE A O 1
ATOM 575 N N . SER A 1 78 ? 3.952 7.886 4.867 1.00 94.56 78 SER A N 1
ATOM 576 C CA . SER A 1 78 ? 3.276 9.096 5.355 1.00 94.56 78 SER A CA 1
ATOM 577 C C . SER A 1 78 ? 4.252 10.167 5.882 1.00 94.56 78 SER A C 1
ATOM 579 O O . SER A 1 78 ? 4.087 11.370 5.648 1.00 94.56 78 SER A O 1
ATOM 581 N N . GLY A 1 79 ? 5.339 9.731 6.529 1.00 91.06 79 GLY A N 1
ATOM 582 C CA . GLY A 1 79 ? 6.421 10.583 7.037 1.00 91.06 79 GLY A CA 1
ATOM 583 C C . GLY A 1 79 ? 7.421 11.073 5.983 1.00 91.06 79 GLY A C 1
ATOM 584 O O . GLY A 1 79 ? 8.336 11.823 6.316 1.00 91.06 79 GLY A O 1
ATOM 585 N N . SER A 1 80 ? 7.276 10.676 4.716 1.00 89.19 80 SER A N 1
ATOM 586 C CA . SER A 1 80 ? 8.237 11.028 3.666 1.00 89.19 80 SER A CA 1
ATOM 587 C C . SER A 1 80 ? 8.215 12.531 3.380 1.00 89.19 80 SER A C 1
ATOM 589 O O . SER A 1 80 ? 7.150 13.147 3.250 1.00 89.19 80 SER A O 1
ATOM 591 N N . LEU A 1 81 ? 9.410 13.116 3.242 1.00 76.75 81 LEU A N 1
ATOM 592 C CA . LEU A 1 81 ? 9.625 14.552 3.008 1.00 76.75 81 LEU A CA 1
ATOM 593 C C . LEU A 1 81 ? 9.366 14.999 1.563 1.00 76.75 81 LEU A C 1
ATOM 595 O O . LEU A 1 81 ? 9.685 16.130 1.209 1.00 76.75 81 LEU A O 1
ATOM 599 N N . LEU A 1 82 ? 8.761 14.150 0.730 1.00 66.88 82 LEU A N 1
ATOM 600 C CA . LEU A 1 82 ? 8.203 14.553 -0.559 1.00 66.88 82 LEU A CA 1
ATOM 601 C C . LEU A 1 82 ? 6.943 15.404 -0.309 1.00 66.88 82 LEU A C 1
ATOM 603 O O . LEU A 1 82 ? 5.827 14.993 -0.590 1.00 66.88 82 LEU A O 1
ATOM 607 N N . ALA A 1 83 ? 7.115 16.563 0.319 1.00 51.69 83 ALA A N 1
ATOM 608 C CA . ALA A 1 83 ? 6.142 17.634 0.295 1.00 51.69 83 ALA A CA 1
ATOM 609 C C . ALA A 1 83 ? 6.428 18.435 -0.976 1.00 51.69 83 ALA A C 1
ATOM 611 O O . ALA A 1 83 ? 7.529 18.967 -1.143 1.00 51.69 83 ALA A O 1
ATOM 612 N N . LEU A 1 84 ? 5.457 18.493 -1.887 1.00 50.94 84 LEU A N 1
ATOM 613 C CA . LEU A 1 84 ? 5.479 19.462 -2.979 1.00 50.94 84 LEU A CA 1
ATOM 614 C C . LEU A 1 84 ? 5.728 20.868 -2.399 1.00 50.94 84 LEU A C 1
ATOM 616 O O . LEU A 1 84 ? 5.294 21.146 -1.276 1.00 50.94 84 LEU A O 1
ATOM 620 N N . PRO A 1 85 ? 6.441 21.750 -3.125 1.00 47.38 85 PRO A N 1
ATOM 621 C CA . PRO A 1 85 ? 6.754 23.085 -2.636 1.00 47.38 85 PRO A CA 1
ATOM 622 C C . PRO A 1 85 ? 5.463 23.762 -2.179 1.00 47.38 85 PRO A C 1
ATOM 624 O O . PRO A 1 85 ? 4.503 23.857 -2.949 1.00 47.38 85 PRO A O 1
ATOM 627 N N . GLN A 1 86 ? 5.435 24.213 -0.917 1.00 47.19 86 GLN A N 1
ATOM 628 C CA . GLN A 1 86 ? 4.397 25.119 -0.442 1.00 47.19 86 GLN A CA 1
ATOM 629 C C . GLN A 1 86 ? 4.283 26.218 -1.485 1.00 47.19 86 GLN A C 1
ATOM 631 O O . GLN A 1 86 ? 5.265 26.894 -1.784 1.00 47.19 86 GLN A O 1
ATOM 636 N N . LYS A 1 87 ? 3.100 26.345 -2.080 1.00 48.72 87 LYS A N 1
ATOM 637 C CA . LYS A 1 87 ? 2.757 27.440 -2.974 1.00 48.72 87 LYS A CA 1
ATOM 638 C C . LYS A 1 87 ? 3.191 28.731 -2.283 1.00 48.72 87 LYS A C 1
ATOM 640 O O . LYS A 1 87 ? 2.520 29.171 -1.350 1.00 48.72 87 LYS A O 1
ATOM 645 N N . GLU A 1 88 ? 4.309 29.314 -2.712 1.00 49.75 88 GLU A N 1
ATOM 646 C CA . GLU A 1 88 ? 4.634 30.700 -2.423 1.00 49.75 88 GLU A CA 1
ATOM 647 C C . GLU A 1 88 ? 3.516 31.509 -3.071 1.00 49.75 88 GLU A C 1
ATOM 649 O O . GLU A 1 88 ? 3.581 31.925 -4.225 1.00 49.75 88 GLU A O 1
ATOM 654 N N . ARG A 1 89 ? 2.431 31.719 -2.328 1.00 52.19 89 ARG A N 1
ATOM 655 C CA . ARG A 1 89 ? 1.562 32.860 -2.551 1.00 52.19 89 ARG A CA 1
ATOM 656 C C . ARG A 1 89 ? 2.336 34.064 -2.013 1.00 52.19 89 ARG A C 1
ATOM 658 O O . ARG A 1 89 ? 2.013 34.619 -0.972 1.00 52.19 89 ARG A O 1
ATOM 665 N N . GLN A 1 90 ? 3.436 34.400 -2.686 1.00 50.94 90 GLN A N 1
ATOM 666 C CA . GLN A 1 90 ? 3.955 35.753 -2.648 1.00 50.94 90 GLN A CA 1
ATOM 667 C C . GLN A 1 90 ? 2.895 36.589 -3.354 1.00 50.94 90 GLN A C 1
ATOM 669 O O . GLN A 1 90 ? 2.842 36.629 -4.580 1.00 50.94 90 GLN A O 1
ATOM 674 N N . ASP A 1 91 ? 1.991 37.186 -2.583 1.00 55.16 91 ASP A N 1
ATOM 675 C CA . ASP A 1 91 ? 1.193 38.294 -3.081 1.00 55.16 91 ASP A CA 1
ATOM 676 C C . ASP A 1 91 ? 2.170 39.464 -3.316 1.00 55.16 91 ASP A C 1
ATOM 678 O O . ASP A 1 91 ? 2.773 39.954 -2.358 1.00 55.16 91 ASP A O 1
ATOM 682 N N . PRO A 1 92 ? 2.383 39.930 -4.562 1.00 56.56 92 PRO A N 1
ATOM 683 C CA . PRO A 1 92 ? 3.391 40.948 -4.866 1.00 56.56 92 PRO A CA 1
ATOM 684 C C . PRO A 1 92 ? 2.967 42.374 -4.472 1.00 56.56 92 PRO A C 1
ATOM 686 O O . PRO A 1 92 ? 3.611 43.343 -4.868 1.00 56.56 92 PRO A O 1
ATOM 689 N N . TYR A 1 93 ? 1.906 42.538 -3.680 1.00 61.88 93 TYR A N 1
ATOM 690 C CA . TYR A 1 93 ? 1.422 43.845 -3.247 1.00 61.88 93 TYR A CA 1
ATOM 691 C C . TYR A 1 93 ? 1.561 44.018 -1.738 1.00 61.88 93 TYR A C 1
ATOM 693 O O . TYR A 1 93 ? 0.600 43.961 -0.981 1.00 61.88 93 TYR A O 1
ATOM 701 N N . SER A 1 94 ? 2.785 44.317 -1.317 1.00 55.62 94 SER A N 1
ATOM 702 C CA . SER A 1 94 ? 2.989 45.232 -0.198 1.00 55.62 94 SER A CA 1
ATOM 703 C C . SER A 1 94 ? 4.152 46.152 -0.549 1.00 55.62 94 SER A C 1
ATOM 705 O O . SER A 1 94 ? 5.301 45.952 -0.163 1.00 55.62 94 SER A O 1
ATOM 707 N N . SER A 1 95 ? 3.854 47.126 -1.407 1.00 59.88 95 SER A N 1
ATOM 708 C CA . SER A 1 95 ? 4.689 48.304 -1.608 1.00 59.88 95 SER A CA 1
ATOM 709 C C . SER A 1 95 ? 3.906 49.530 -1.158 1.00 59.88 95 SER A C 1
ATOM 711 O O . SER A 1 95 ? 2.926 49.880 -1.804 1.00 59.88 95 SER A O 1
ATOM 713 N N . LYS A 1 96 ? 4.442 50.128 -0.086 1.00 52.22 96 LYS A N 1
ATOM 714 C CA . LYS A 1 96 ? 4.379 51.525 0.380 1.00 52.22 96 LYS A CA 1
ATOM 715 C C . LYS A 1 96 ? 3.026 52.154 0.696 1.00 52.22 96 LYS A C 1
ATOM 717 O O . LYS A 1 96 ? 2.229 52.392 -0.230 1.00 52.22 96 LYS A O 1
#

Secondary structure (DSSP, 8-state):
--HHHHHHHHHHHHHHHT--HHHHHHHHHHTT----HHHHHHHHTTSS---HHHHHHHHHHHHHHHHHTT-S--PPPTT---PPPP-----S----